Protein AF-B0WNL6-F1 (afdb_monomer)

Secondary structure (DSSP, 8-state):
-IIIIIHHHHT-TT-------------S-HHHHHHHHHHHHHHT-HHHHHHHIIIIIGGG--

Sequence (62 aa):
MVHNIIAPMLARPDLTLARFDVHHALPHTANALIGRAAHIAVLDSELFIEKFMLVAGLKYFS

Mean predicted aligned error: 5.85 Å

Foldseek 3Di:
DCVVPVVVQVPDPPDDDDDDDDDDPDPPDPCSVVVVVVVVVCVVDPVNVVVCCVPPVVVVVD

Organism: Culex quinquefasciatus (NCBI:txid7176)

Structure (mmCIF, N/CA/C/O backbone):
data_AF-B0WNL6-F1
#
_entry.id   AF-B0WNL6-F1
#
loop_
_atom_site.group_PDB
_atom_site.id
_atom_site.type_symbol
_atom_site.label_atom_id
_atom_site.label_alt_id
_atom_site.label_comp_id
_atom_site.label_asym_id
_atom_site.label_entity_id
_atom_site.label_seq_id
_atom_site.pdbx_PDB_ins_code
_atom_site.Cartn_x
_atom_site.Cartn_y
_atom_site.Cartn_z
_atom_site.occupancy
_atom_site.B_iso_or_equiv
_atom_site.auth_seq_id
_atom_site.auth_comp_id
_atom_site.auth_asym_id
_atom_site.auth_atom_id
_atom_site.pdbx_PDB_model_num
ATOM 1 N N . MET A 1 1 ? 3.930 6.475 6.580 1.00 62.72 1 MET A N 1
ATOM 2 C CA . MET A 1 1 ? 3.039 5.286 6.499 1.00 62.72 1 MET A CA 1
ATOM 3 C C . MET A 1 1 ? 3.021 4.427 7.771 1.00 62.72 1 MET A C 1
ATOM 5 O O . MET A 1 1 ? 1.993 4.386 8.433 1.00 62.72 1 MET A O 1
ATOM 9 N N . VAL A 1 2 ? 4.124 3.757 8.146 1.00 66.06 2 VAL A N 1
ATOM 10 C CA . VAL A 1 2 ? 4.144 2.756 9.243 1.00 66.06 2 VAL A CA 1
ATOM 11 C C . VAL A 1 2 ? 3.698 3.332 10.592 1.00 66.06 2 VAL A C 1
ATOM 13 O O . VAL A 1 2 ? 2.825 2.764 11.235 1.00 66.06 2 VAL A O 1
ATOM 16 N N . HIS A 1 3 ? 4.235 4.481 11.004 1.00 69.62 3 HIS A N 1
ATOM 17 C CA . HIS A 1 3 ? 3.861 5.077 12.288 1.00 69.62 3 HIS A CA 1
ATOM 18 C C . HIS A 1 3 ? 2.396 5.544 12.312 1.00 69.62 3 HIS A C 1
ATOM 20 O O . HIS A 1 3 ? 1.650 5.177 13.207 1.00 69.62 3 HIS A O 1
ATOM 26 N N . ASN A 1 4 ? 1.962 6.285 11.290 1.00 71.38 4 ASN A N 1
ATOM 27 C CA . ASN A 1 4 ? 0.651 6.945 11.301 1.00 71.38 4 ASN A CA 1
ATOM 28 C C . ASN A 1 4 ? -0.528 6.008 10.996 1.00 71.38 4 ASN A C 1
ATOM 30 O O . ASN A 1 4 ? -1.654 6.332 11.351 1.00 71.38 4 ASN A O 1
ATOM 34 N N . ILE A 1 5 ? -0.289 4.870 10.332 1.00 75.31 5 ILE A N 1
ATOM 35 C CA . ILE A 1 5 ? -1.351 3.919 9.963 1.00 75.31 5 ILE A CA 1
ATOM 36 C C . ILE A 1 5 ? -1.244 2.634 10.789 1.00 75.31 5 ILE A C 1
ATOM 38 O O . ILE A 1 5 ? -2.232 2.201 11.369 1.00 75.31 5 ILE A O 1
ATOM 42 N N . ILE A 1 6 ? -0.056 2.026 10.892 1.00 79.56 6 ILE A N 1
ATOM 43 C CA . ILE A 1 6 ? 0.090 0.702 11.521 1.00 79.56 6 ILE A CA 1
ATOM 44 C C . ILE A 1 6 ? 0.127 0.804 13.051 1.00 79.56 6 ILE A C 1
ATOM 46 O O . ILE A 1 6 ? -0.468 -0.038 13.719 1.00 79.56 6 ILE A O 1
ATOM 50 N N . ALA A 1 7 ? 0.775 1.821 13.632 1.00 82.62 7 ALA A N 1
ATOM 51 C CA . ALA A 1 7 ? 0.882 1.913 15.093 1.00 82.62 7 ALA A CA 1
ATOM 52 C C . ALA A 1 7 ? -0.487 2.036 15.804 1.00 82.62 7 ALA A C 1
ATOM 54 O O . ALA A 1 7 ? -0.702 1.302 16.769 1.00 82.62 7 ALA A O 1
ATOM 55 N N . PRO A 1 8 ? -1.452 2.848 15.320 1.00 81.00 8 PRO A N 1
ATOM 56 C CA . PRO A 1 8 ? -2.803 2.877 15.885 1.00 81.00 8 PRO A CA 1
ATOM 57 C C . PRO A 1 8 ? -3.558 1.550 15.745 1.00 81.00 8 PRO A C 1
ATOM 59 O O . PRO A 1 8 ? -4.338 1.195 16.624 1.00 81.00 8 PRO A O 1
ATOM 62 N N . MET A 1 9 ? -3.321 0.795 14.664 1.00 79.00 9 MET A N 1
ATOM 63 C CA . MET A 1 9 ? -3.910 -0.537 14.490 1.00 79.00 9 MET A CA 1
ATOM 64 C C . MET A 1 9 ? -3.360 -1.519 15.528 1.00 79.00 9 MET A C 1
ATOM 66 O O . MET A 1 9 ? -4.134 -2.220 16.171 1.00 79.00 9 MET A O 1
ATOM 70 N N . LEU A 1 10 ? -2.040 -1.528 15.738 1.00 83.44 10 LEU A N 1
ATOM 71 C CA . LEU A 1 10 ? -1.379 -2.390 16.725 1.00 83.44 10 LEU A CA 1
ATOM 72 C C . LEU A 1 10 ? -1.759 -2.059 18.176 1.00 83.44 10 LEU A C 1
ATOM 74 O O . LEU A 1 10 ? -1.659 -2.923 19.040 1.00 83.44 10 LEU A O 1
ATOM 78 N N . ALA A 1 11 ? -2.202 -0.830 18.454 1.00 84.81 11 ALA A N 1
ATOM 79 C CA . ALA A 1 11 ? -2.656 -0.422 19.782 1.00 84.81 11 ALA A CA 1
ATOM 80 C C . ALA A 1 11 ? -4.038 -0.994 20.166 1.00 84.81 11 ALA A C 1
ATOM 82 O O . ALA A 1 11 ? -4.450 -0.860 21.318 1.00 84.81 11 ALA A O 1
ATOM 83 N N . ARG A 1 12 ? -4.770 -1.617 19.229 1.00 85.50 12 ARG A N 1
ATOM 84 C CA . ARG A 1 12 ? -6.085 -2.221 19.493 1.00 85.50 12 ARG A CA 1
ATOM 85 C C . ARG A 1 12 ? -5.911 -3.661 20.005 1.00 85.50 12 ARG A C 1
ATOM 87 O O . ARG A 1 12 ? -5.491 -4.509 19.221 1.00 85.50 12 ARG A O 1
ATOM 94 N N . PRO A 1 13 ? -6.270 -3.967 21.268 1.00 82.56 13 PRO A N 1
ATOM 95 C CA . PRO A 1 13 ? -6.010 -5.279 21.873 1.00 82.56 13 PRO A CA 1
ATOM 96 C C . PRO A 1 13 ? -6.779 -6.425 21.200 1.00 82.56 13 PRO A C 1
ATOM 98 O O . PRO A 1 13 ? -6.313 -7.560 21.205 1.00 82.56 13 PRO A O 1
ATOM 101 N N . ASP A 1 14 ? -7.914 -6.121 20.569 1.00 87.25 14 ASP A N 1
ATO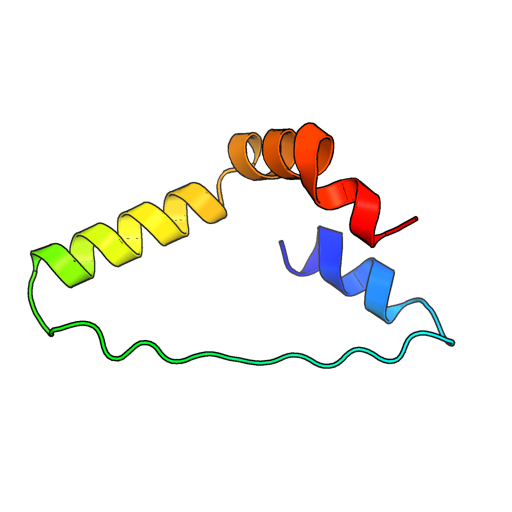M 102 C CA . ASP A 1 14 ? -8.802 -7.117 19.958 1.00 87.25 14 ASP A CA 1
ATOM 103 C C . ASP A 1 14 ? -8.531 -7.319 18.453 1.00 87.25 14 ASP A C 1
ATOM 105 O O . ASP A 1 14 ? -9.268 -8.030 17.768 1.00 87.25 14 ASP A O 1
ATOM 109 N N . LEU A 1 15 ? -7.503 -6.662 17.898 1.00 85.50 15 LEU A N 1
ATOM 110 C CA . LEU A 1 15 ? -7.192 -6.724 16.472 1.00 85.50 15 LEU A CA 1
ATOM 111 C C . LEU A 1 15 ? -6.199 -7.852 16.170 1.00 85.50 15 LEU A C 1
ATOM 113 O O . LEU A 1 15 ? -5.059 -7.838 16.624 1.00 85.50 15 LEU A O 1
ATOM 117 N N . THR A 1 16 ? -6.593 -8.779 15.296 1.00 83.81 16 THR A N 1
ATOM 118 C CA . THR A 1 16 ? -5.655 -9.729 14.681 1.00 83.81 16 THR A CA 1
ATOM 119 C C . THR A 1 16 ? -5.151 -9.153 13.358 1.00 83.81 16 THR A C 1
ATOM 121 O O . THR A 1 16 ? -5.921 -9.017 12.409 1.00 83.81 16 THR A O 1
ATOM 124 N N . LEU A 1 17 ? -3.864 -8.802 13.285 1.00 82.00 17 LEU A N 1
ATOM 125 C CA . LEU A 1 17 ? -3.234 -8.253 12.079 1.00 82.00 17 LEU A CA 1
ATOM 126 C C . LEU A 1 17 ? -2.341 -9.304 11.405 1.00 82.00 17 LEU A C 1
ATOM 128 O O . LEU A 1 17 ? -1.389 -9.790 12.009 1.00 82.00 17 LEU A O 1
ATOM 132 N N . ALA A 1 18 ? -2.604 -9.597 10.130 1.00 84.06 18 ALA A N 1
ATOM 133 C CA . ALA A 1 18 ? -1.725 -10.401 9.283 1.00 84.06 18 ALA A CA 1
ATOM 134 C C . ALA A 1 18 ? -1.065 -9.509 8.225 1.00 84.06 18 ALA A C 1
ATOM 136 O O . ALA A 1 18 ? -1.750 -8.824 7.464 1.00 84.06 18 ALA A O 1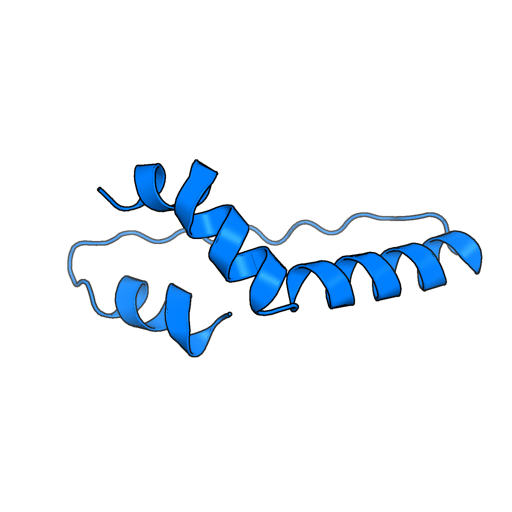
ATOM 137 N N . ARG A 1 19 ? 0.271 -9.516 8.170 1.00 83.38 19 ARG A N 1
ATOM 138 C CA . ARG A 1 19 ? 1.047 -8.806 7.148 1.00 83.38 19 ARG A CA 1
ATOM 139 C C . ARG A 1 19 ? 1.564 -9.806 6.122 1.00 83.38 19 ARG A C 1
ATOM 141 O O . ARG A 1 19 ? 2.238 -10.764 6.483 1.00 83.38 19 ARG A O 1
ATOM 148 N N . PHE A 1 20 ? 1.288 -9.5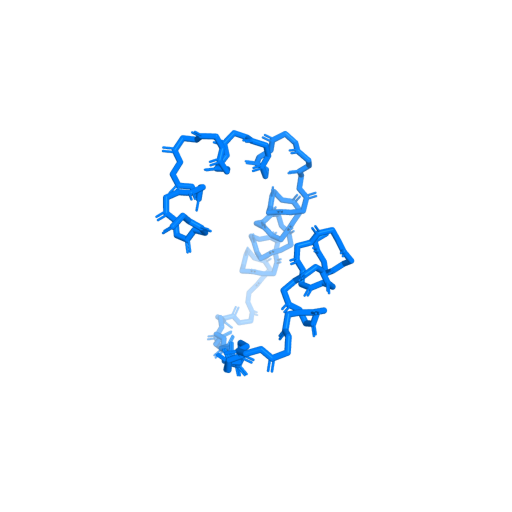36 4.852 1.00 86.56 20 PHE A N 1
ATOM 149 C CA . PHE A 1 20 ? 1.822 -10.295 3.727 1.00 86.56 20 PHE A CA 1
ATOM 150 C C . PHE A 1 20 ? 2.825 -9.425 2.976 1.00 86.56 20 PHE A C 1
ATOM 152 O O . PHE A 1 20 ? 2.475 -8.342 2.509 1.00 86.56 20 PHE A O 1
ATOM 159 N N . ASP A 1 21 ? 4.062 -9.899 2.853 1.00 83.69 21 ASP A N 1
ATOM 160 C CA . ASP A 1 21 ? 5.065 -9.275 1.997 1.00 83.69 21 ASP A CA 1
ATOM 161 C C . ASP A 1 21 ? 5.076 -9.999 0.641 1.00 83.69 21 ASP A C 1
ATOM 163 O O . ASP A 1 21 ? 5.193 -11.223 0.568 1.00 83.69 21 ASP A O 1
ATOM 167 N N . VAL A 1 22 ? 4.919 -9.241 -0.447 1.00 83.88 22 VAL A N 1
ATOM 168 C CA . VAL A 1 22 ? 4.887 -9.778 -1.815 1.00 83.88 22 VAL A CA 1
ATOM 169 C C . VAL A 1 22 ? 6.135 -9.325 -2.560 1.00 83.88 22 VAL A C 1
ATOM 171 O O . VAL A 1 22 ? 6.330 -8.136 -2.812 1.00 83.88 22 VAL A O 1
ATOM 174 N N . HIS A 1 23 ? 6.969 -10.285 -2.957 1.00 81.56 23 HIS A N 1
ATOM 175 C CA . HIS A 1 23 ? 8.146 -10.026 -3.779 1.00 81.56 23 HIS A CA 1
ATOM 176 C C . HIS A 1 23 ? 7.793 -10.183 -5.256 1.00 81.56 23 HIS A C 1
ATOM 178 O O . HIS A 1 23 ? 7.587 -11.290 -5.750 1.00 81.56 23 HIS A O 1
ATOM 184 N N . HIS A 1 24 ? 7.738 -9.064 -5.975 1.00 79.12 24 HIS A N 1
ATOM 185 C CA . HIS A 1 24 ? 7.563 -9.092 -7.420 1.00 79.12 24 HIS A CA 1
ATOM 186 C C . HIS A 1 24 ? 8.932 -9.172 -8.111 1.00 79.12 24 HIS A C 1
ATOM 188 O O . HIS A 1 24 ? 9.746 -8.252 -8.000 1.00 79.12 24 HIS A O 1
ATOM 194 N N . ALA A 1 25 ? 9.191 -10.274 -8.822 1.00 81.06 25 ALA A N 1
ATOM 195 C CA . ALA A 1 25 ? 10.408 -10.476 -9.608 1.00 81.06 25 ALA A CA 1
ATOM 196 C C . ALA A 1 25 ? 10.324 -9.707 -10.938 1.00 81.06 25 ALA A C 1
ATOM 198 O O . ALA A 1 25 ? 10.175 -10.289 -12.012 1.00 81.06 25 ALA A O 1
ATOM 199 N N . LEU A 1 26 ? 10.367 -8.375 -10.855 1.00 83.25 26 LEU A N 1
ATOM 200 C CA . LEU A 1 26 ? 10.428 -7.518 -12.037 1.00 83.25 26 LEU A CA 1
ATOM 201 C C . LEU A 1 26 ? 11.696 -7.823 -12.852 1.00 83.25 26 LEU A C 1
ATOM 203 O O . LEU A 1 26 ? 12.748 -8.066 -12.254 1.00 83.25 26 LEU A O 1
ATOM 207 N N . PRO A 1 27 ? 11.641 -7.745 -14.195 1.00 88.75 27 PRO A N 1
ATOM 208 C CA . PRO A 1 27 ? 12.828 -7.879 -15.032 1.00 88.75 27 PRO A CA 1
ATOM 209 C C . PRO A 1 27 ? 13.932 -6.913 -14.588 1.00 88.75 27 PRO A C 1
ATOM 211 O O . PRO A 1 27 ? 13.653 -5.746 -14.314 1.00 88.75 27 PRO A O 1
ATOM 214 N N . HIS A 1 28 ? 15.190 -7.360 -14.572 1.00 87.75 28 HIS A N 1
ATOM 215 C CA . HIS A 1 28 ? 16.351 -6.542 -14.189 1.00 87.75 28 HIS A CA 1
ATOM 216 C C . HIS A 1 28 ? 16.754 -5.541 -15.288 1.00 87.75 28 HIS A C 1
ATOM 218 O O . HIS A 1 28 ? 17.891 -5.519 -15.752 1.00 87.75 28 HIS A O 1
ATOM 224 N N . THR A 1 29 ? 15.809 -4.713 -15.730 1.00 95.00 29 THR A N 1
ATOM 225 C CA . THR A 1 29 ? 16.038 -3.639 -16.702 1.00 95.00 29 THR A CA 1
ATOM 226 C C . THR A 1 29 ? 16.073 -2.283 -16.001 1.00 95.00 29 THR A C 1
ATOM 228 O O . THR A 1 29 ? 15.439 -2.091 -14.962 1.00 95.00 29 THR A O 1
ATOM 231 N N . ALA A 1 30 ? 16.782 -1.312 -16.585 1.00 93.94 30 ALA A N 1
ATOM 232 C CA . ALA A 1 30 ? 16.824 0.054 -16.059 1.00 93.94 30 ALA A CA 1
ATOM 233 C C . ALA A 1 30 ? 15.416 0.669 -15.946 1.00 93.94 30 ALA A C 1
ATOM 235 O O . ALA A 1 30 ? 15.091 1.282 -14.935 1.00 93.94 30 ALA A O 1
ATOM 236 N N . ASN A 1 31 ? 14.546 0.425 -16.931 1.00 93.50 31 ASN A N 1
ATOM 237 C CA . ASN A 1 31 ? 13.165 0.912 -16.926 1.00 93.50 31 ASN A CA 1
ATOM 238 C C . ASN A 1 31 ? 12.353 0.341 -15.760 1.00 93.50 31 ASN A C 1
ATOM 240 O O . ASN A 1 31 ? 11.621 1.079 -15.105 1.00 93.50 31 ASN A O 1
ATOM 244 N N . ALA A 1 32 ? 12.507 -0.952 -15.465 1.00 90.69 32 ALA A N 1
ATOM 245 C CA . ALA A 1 32 ? 11.843 -1.572 -14.323 1.00 90.69 32 ALA A CA 1
ATOM 246 C C . ALA A 1 32 ? 12.363 -1.014 -12.988 1.00 90.69 32 ALA A C 1
ATOM 248 O O . ALA A 1 32 ? 11.577 -0.796 -12.067 1.00 90.69 32 ALA A O 1
ATOM 249 N N . LEU A 1 33 ? 13.667 -0.733 -12.890 1.00 90.56 33 LEU A N 1
ATOM 250 C CA . LEU A 1 33 ? 14.263 -0.111 -11.706 1.00 90.56 33 LEU A CA 1
ATOM 251 C C . LEU A 1 33 ? 13.733 1.318 -11.487 1.00 90.56 33 LEU A C 1
ATOM 253 O O . LEU A 1 33 ? 13.292 1.641 -10.383 1.00 90.56 33 LEU A O 1
ATOM 257 N N . ILE A 1 34 ? 13.738 2.145 -12.538 1.00 92.44 34 ILE A N 1
ATOM 258 C CA . ILE A 1 34 ? 13.252 3.533 -12.507 1.00 92.44 34 ILE A CA 1
ATOM 259 C C . ILE A 1 34 ? 11.753 3.563 -12.205 1.00 92.44 34 ILE A C 1
ATOM 261 O O . ILE A 1 34 ? 11.325 4.278 -11.301 1.00 92.44 34 ILE A O 1
ATOM 265 N N . GLY A 1 35 ? 10.961 2.745 -12.904 1.00 91.94 35 GLY A N 1
ATOM 266 C CA . GLY A 1 35 ? 9.519 2.646 -12.689 1.00 91.94 35 GLY A CA 1
ATOM 267 C C . GLY A 1 35 ? 9.173 2.225 -11.261 1.00 91.94 35 GLY A C 1
ATOM 268 O O . GLY A 1 35 ? 8.303 2.828 -10.636 1.00 91.94 35 GLY A O 1
ATOM 269 N N . ARG A 1 36 ? 9.907 1.255 -10.691 1.00 90.00 36 ARG A N 1
ATOM 270 C CA . ARG A 1 36 ? 9.731 0.851 -9.288 1.00 90.00 36 ARG A CA 1
ATOM 271 C C . ARG A 1 36 ? 10.014 2.005 -8.329 1.00 90.00 36 ARG A C 1
ATOM 273 O O . ARG A 1 36 ? 9.221 2.234 -7.421 1.00 90.00 36 ARG A O 1
ATOM 280 N N . ALA A 1 37 ? 11.125 2.718 -8.513 1.00 91.06 37 ALA A N 1
ATOM 281 C CA . ALA A 1 37 ? 11.481 3.846 -7.655 1.00 91.06 37 ALA A CA 1
ATOM 282 C C . ALA A 1 37 ? 10.442 4.975 -7.738 1.00 91.06 37 ALA A C 1
ATOM 284 O O . ALA A 1 37 ? 10.012 5.484 -6.705 1.00 91.06 37 ALA A O 1
ATOM 285 N N . ALA A 1 38 ? 9.982 5.304 -8.948 1.00 93.94 38 ALA A N 1
ATOM 286 C CA . ALA A 1 38 ? 8.950 6.310 -9.165 1.00 93.94 38 ALA A CA 1
ATO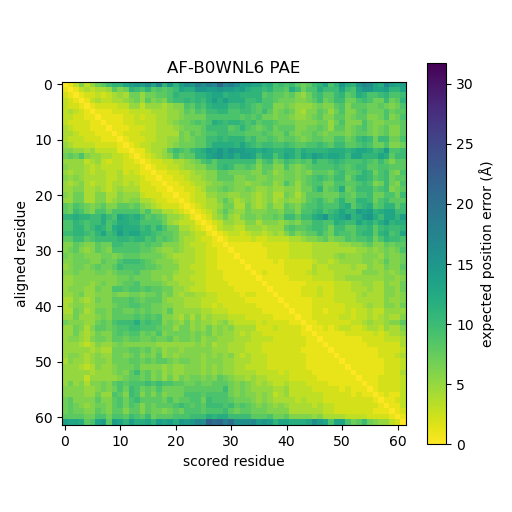M 287 C C . ALA A 1 38 ? 7.624 5.923 -8.494 1.00 93.94 38 ALA A C 1
ATOM 289 O O . ALA A 1 38 ? 7.047 6.732 -7.774 1.00 93.94 38 ALA A O 1
ATOM 290 N N . HIS A 1 39 ? 7.162 4.679 -8.658 1.00 91.19 39 HIS A N 1
ATOM 291 C CA . HIS A 1 39 ? 5.936 4.218 -8.002 1.00 91.19 39 HIS A CA 1
ATOM 292 C C . HIS A 1 39 ? 6.050 4.212 -6.474 1.00 91.19 39 HIS A C 1
ATOM 294 O O . HIS A 1 39 ? 5.114 4.640 -5.808 1.00 91.19 39 HIS A O 1
ATOM 300 N N . ILE A 1 40 ? 7.183 3.781 -5.906 1.00 89.31 40 ILE A N 1
ATOM 301 C CA . ILE A 1 40 ? 7.397 3.840 -4.450 1.00 89.31 40 ILE A CA 1
ATOM 302 C C . ILE A 1 40 ? 7.336 5.292 -3.960 1.00 89.31 40 ILE A C 1
ATOM 304 O O . ILE A 1 40 ? 6.655 5.565 -2.976 1.00 89.31 40 ILE A O 1
ATOM 308 N N . ALA A 1 41 ? 7.978 6.224 -4.669 1.00 89.94 41 ALA A N 1
ATOM 309 C CA . ALA A 1 41 ? 7.940 7.642 -4.318 1.00 89.94 41 ALA A CA 1
ATOM 310 C C . ALA A 1 41 ? 6.522 8.236 -4.409 1.00 89.94 41 ALA A C 1
ATOM 312 O O . ALA A 1 41 ? 6.135 9.035 -3.561 1.00 89.94 41 ALA A O 1
ATOM 313 N N . VAL A 1 42 ? 5.723 7.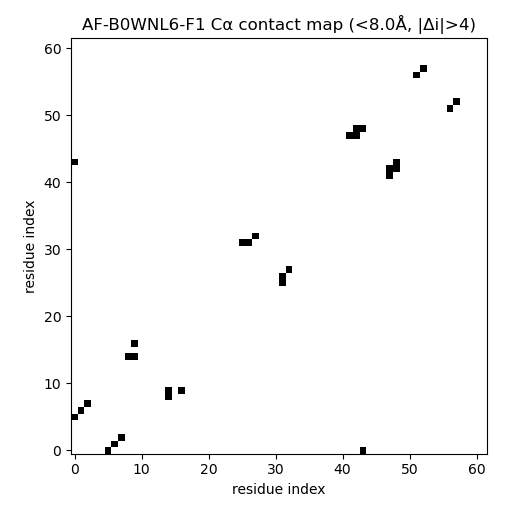820 -5.399 1.00 89.88 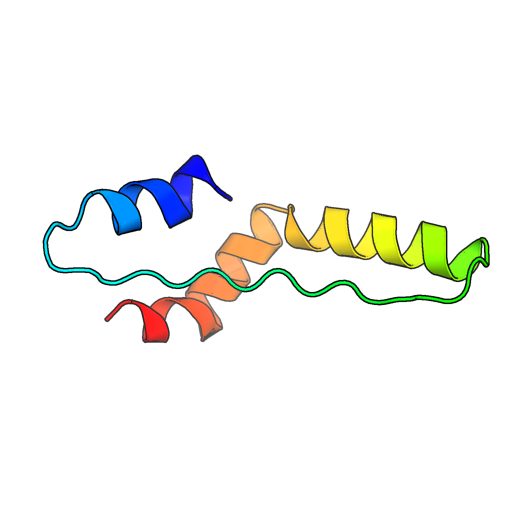42 VAL A N 1
ATOM 314 C CA . VAL A 1 42 ? 4.310 8.221 -5.510 1.00 89.88 42 VAL A CA 1
ATOM 315 C C . VAL A 1 42 ? 3.488 7.674 -4.345 1.00 89.88 42 VAL A C 1
ATOM 317 O O . VAL A 1 42 ? 2.675 8.404 -3.787 1.00 89.88 42 VAL A O 1
ATOM 320 N N . LEU A 1 43 ? 3.702 6.417 -3.953 1.00 86.81 43 LEU A N 1
ATOM 321 C CA . LEU A 1 43 ? 2.991 5.818 -2.823 1.00 86.81 43 LEU A CA 1
ATOM 322 C C . LEU A 1 43 ? 3.366 6.466 -1.487 1.00 86.81 43 LEU A C 1
ATOM 324 O O . LEU A 1 43 ? 2.516 6.528 -0.608 1.00 86.81 43 LEU A O 1
ATOM 328 N N . ASP A 1 44 ? 4.595 6.958 -1.335 1.00 86.31 44 ASP A N 1
ATOM 329 C CA . ASP A 1 44 ? 5.038 7.674 -0.130 1.00 86.31 44 ASP A CA 1
ATOM 330 C C . ASP A 1 44 ? 4.606 9.155 -0.114 1.00 86.31 44 ASP A C 1
ATOM 332 O O . ASP A 1 44 ? 4.775 9.849 0.885 1.00 86.31 44 ASP A O 1
ATOM 336 N N . SER A 1 45 ? 4.003 9.651 -1.202 1.00 90.44 45 SER A N 1
ATOM 337 C CA . SER A 1 45 ? 3.496 11.022 -1.285 1.00 90.44 45 SER A CA 1
ATOM 338 C C . SER A 1 45 ? 2.318 11.246 -0.335 1.00 90.44 45 SER A C 1
ATOM 340 O O . SER A 1 45 ? 1.271 10.610 -0.466 1.00 90.44 45 SER A O 1
ATOM 342 N N . GLU A 1 46 ? 2.441 12.227 0.562 1.00 88.62 46 GLU A N 1
ATOM 343 C CA . GLU A 1 46 ? 1.368 12.609 1.492 1.00 88.62 46 GLU A CA 1
ATOM 344 C C . GLU A 1 46 ? 0.061 12.952 0.767 1.00 88.62 46 GLU A C 1
ATOM 346 O O . GLU A 1 46 ? -1.005 12.491 1.169 1.00 88.62 46 GLU A O 1
ATOM 351 N N . LEU A 1 47 ? 0.146 13.680 -0.353 1.00 91.44 47 LEU A N 1
ATOM 352 C CA . LEU A 1 47 ? -1.020 14.049 -1.155 1.00 91.44 47 LEU A CA 1
ATOM 353 C C . LEU A 1 47 ? -1.731 12.814 -1.721 1.00 91.44 47 LEU A C 1
ATOM 355 O O . LEU A 1 47 ? -2.960 12.743 -1.697 1.00 91.44 47 LEU A O 1
ATOM 359 N N . PHE A 1 48 ? -0.977 11.832 -2.224 1.00 91.19 48 PHE A N 1
ATOM 360 C CA . PHE A 1 48 ? -1.566 10.590 -2.723 1.00 91.19 48 PHE A CA 1
ATOM 361 C C . PHE A 1 48 ? -2.276 9.834 -1.597 1.00 91.19 48 PHE A C 1
ATOM 363 O O . PHE A 1 48 ? -3.430 9.436 -1.761 1.00 91.19 48 PHE A O 1
ATOM 370 N N . ILE A 1 49 ? -1.611 9.680 -0.448 1.00 88.56 49 ILE A N 1
ATOM 371 C CA . ILE A 1 49 ? -2.155 8.976 0.719 1.00 88.56 49 ILE A CA 1
ATOM 372 C C . ILE A 1 49 ? -3.441 9.649 1.205 1.00 88.56 49 ILE A C 1
ATOM 374 O O . ILE A 1 49 ? -4.436 8.961 1.437 1.00 88.56 49 ILE A O 1
ATOM 378 N N . GLU A 1 50 ? -3.445 10.978 1.320 1.00 90.06 50 GLU A N 1
ATOM 379 C CA . GLU A 1 50 ? -4.610 11.759 1.740 1.00 90.06 50 GLU A CA 1
ATOM 380 C C . GLU A 1 50 ? -5.802 11.510 0.808 1.00 90.06 50 GLU A C 1
ATOM 382 O O . GLU A 1 50 ? -6.882 11.116 1.258 1.00 90.06 50 GLU A O 1
ATOM 387 N N . LYS A 1 51 ? -5.603 11.674 -0.506 1.00 93.44 51 LYS A N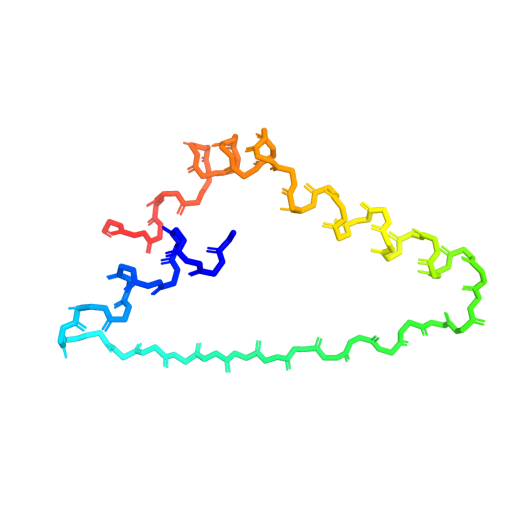 1
ATOM 388 C CA . LYS A 1 51 ? -6.677 11.479 -1.490 1.00 93.44 51 LYS A CA 1
ATOM 389 C C . LYS A 1 51 ? -7.152 10.032 -1.537 1.00 93.44 51 LYS A C 1
ATOM 391 O O . LYS A 1 51 ? -8.358 9.794 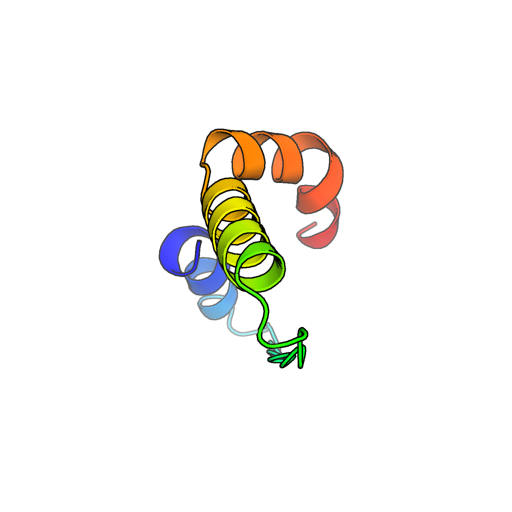-1.591 1.00 93.44 51 LYS A O 1
ATOM 396 N N . PHE A 1 52 ? -6.234 9.071 -1.472 1.00 91.19 52 PHE A N 1
ATOM 397 C CA . PHE A 1 52 ? -6.576 7.653 -1.452 1.00 91.19 52 PHE A CA 1
ATOM 398 C C . PHE A 1 52 ? -7.433 7.295 -0.234 1.00 91.19 52 PHE A C 1
ATOM 400 O O . PHE A 1 52 ? -8.474 6.650 -0.385 1.00 91.19 52 PHE A O 1
ATOM 407 N N . MET A 1 53 ? -7.033 7.733 0.963 1.00 89.31 53 MET A N 1
ATOM 408 C CA . MET A 1 53 ? -7.780 7.440 2.185 1.00 89.31 53 MET A 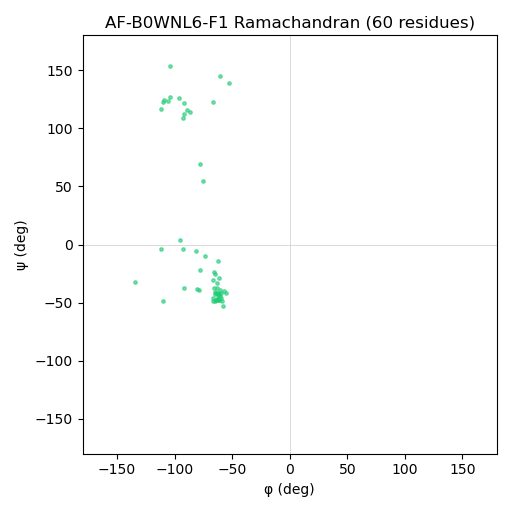CA 1
ATOM 409 C C . MET A 1 53 ? -9.171 8.071 2.147 1.00 89.31 53 MET A C 1
ATOM 411 O O . MET A 1 53 ? -10.149 7.362 2.385 1.00 89.31 53 MET A O 1
ATOM 415 N N . LEU A 1 54 ? -9.275 9.346 1.758 1.00 91.81 54 LEU A N 1
ATOM 416 C CA . LEU A 1 54 ? -10.553 10.062 1.688 1.00 91.81 54 LEU A CA 1
ATOM 417 C C . LEU A 1 54 ? -11.555 9.429 0.716 1.00 91.81 54 LEU A C 1
ATOM 419 O O . LEU A 1 54 ? -12.746 9.393 1.012 1.00 91.81 54 LEU A O 1
ATOM 423 N N . VAL A 1 55 ? -11.095 8.945 -0.440 1.00 95.62 55 VAL A N 1
ATOM 424 C CA . VAL A 1 55 ? -11.994 8.456 -1.497 1.00 95.62 55 VAL A CA 1
ATOM 425 C C . VAL A 1 55 ? -12.274 6.956 -1.382 1.00 95.62 55 VAL A C 1
ATOM 427 O O . VAL A 1 55 ? -13.388 6.516 -1.661 1.00 95.62 55 VAL A O 1
ATOM 430 N N . ALA A 1 56 ? -11.278 6.152 -1.002 1.00 92.75 56 ALA A N 1
ATOM 431 C CA . ALA A 1 56 ? -11.365 4.695 -1.109 1.00 92.75 56 ALA A CA 1
ATOM 432 C C . ALA A 1 56 ? -10.890 3.930 0.131 1.00 92.75 56 ALA A C 1
ATOM 434 O O . ALA A 1 56 ? -11.409 2.843 0.384 1.00 92.75 56 ALA A O 1
ATOM 435 N N . GLY A 1 57 ? -9.907 4.445 0.872 1.00 86.88 57 GLY A N 1
ATOM 436 C CA . GLY A 1 57 ? -9.250 3.708 1.954 1.00 86.88 57 GLY A CA 1
ATOM 437 C C . GLY A 1 57 ? -10.047 3.652 3.258 1.00 86.88 57 GLY A C 1
ATOM 438 O O . GLY A 1 57 ? -10.091 2.603 3.898 1.00 86.88 57 GLY A O 1
ATOM 439 N N . LEU A 1 58 ? -10.723 4.742 3.639 1.00 85.19 58 LEU A N 1
ATOM 440 C CA . LEU A 1 58 ? -11.377 4.850 4.953 1.00 85.19 58 LEU A CA 1
ATOM 441 C C . LEU A 1 58 ? -12.473 3.801 5.199 1.00 85.19 58 LEU A C 1
ATOM 443 O O . LEU A 1 58 ? -12.655 3.377 6.337 1.00 85.19 58 LEU A O 1
ATOM 447 N N . LYS A 1 59 ? -13.141 3.312 4.148 1.00 85.75 59 LYS A N 1
ATOM 448 C CA . LYS A 1 59 ? -14.200 2.287 4.248 1.00 85.75 59 LYS A CA 1
ATOM 449 C C . LYS A 1 59 ? -13.738 0.938 4.818 1.00 85.75 59 LYS A C 1
ATOM 451 O O . LYS A 1 59 ? -14.572 0.097 5.120 1.00 85.75 59 LYS A O 1
ATOM 456 N N . TYR A 1 60 ? -12.428 0.697 4.894 1.00 78.12 60 TYR A N 1
ATOM 457 C CA . TYR A 1 60 ? -11.860 -0.538 5.442 1.00 78.12 60 TYR A CA 1
ATOM 458 C C . TYR A 1 60 ? -11.525 -0.438 6.939 1.00 78.12 60 TYR A C 1
ATOM 460 O O . TYR A 1 60 ? -11.093 -1.426 7.527 1.00 78.12 60 TYR A O 1
ATOM 468 N N . PHE A 1 61 ? -11.697 0.740 7.549 1.00 73.19 61 PHE A N 1
ATOM 469 C CA . PHE A 1 61 ? -11.399 0.989 8.965 1.00 73.19 61 PHE A CA 1
ATOM 470 C C . PHE A 1 61 ? -12.650 1.250 9.824 1.00 73.19 61 PHE A C 1
ATOM 472 O O . PHE A 1 61 ? -12.513 1.415 11.038 1.00 73.19 61 PHE A O 1
ATOM 479 N N . SER A 1 62 ? -13.834 1.304 9.202 1.00 60.69 62 SER A N 1
ATOM 480 C CA . SER A 1 62 ? -15.152 1.491 9.828 1.00 60.69 62 SER A CA 1
ATOM 481 C C . SER A 1 62 ? -15.829 0.172 10.166 1.00 60.69 62 SER A C 1
ATOM 483 O O . SER A 1 62 ? -15.861 -0.684 9.253 1.00 60.69 62 SER A O 1
#

Solvent-accessible surface area (backbone atoms only — not comparable to full-atom values): 4077 Å² total; per-residue (Å²): 106,65,68,85,57,47,49,67,53,71,69,39,90,88,60,87,84,86,87,83,88,82,86,77,88,68,66,97,43,70,66,52,53,50,52,50,52,52,50,52,54,50,66,70,30,66,69,51,47,52,53,43,34,76,75,64,48,53,75,79,78,111

pLDDT: mean 85.26, std 7.55, range [60.69, 95.62]

Radius of gyration: 15.1 Å; Cα contacts (8 Å, |Δi|>4): 16; chains: 1; bounding box: 32×24×39 Å